Protein AF-A0A358QQD9-F1 (afdb_monomer)

Mean predicted aligned error: 16.87 Å

Structure (mmCIF, N/CA/C/O backbone):
data_AF-A0A358QQD9-F1
#
_entry.id   AF-A0A358QQD9-F1
#
loop_
_atom_site.group_PDB
_atom_site.id
_atom_site.type_symbol
_atom_site.label_atom_id
_atom_site.label_alt_id
_atom_site.label_comp_id
_atom_site.label_asym_id
_atom_site.label_entity_id
_atom_site.label_seq_id
_atom_site.pdbx_PDB_ins_code
_atom_site.Cartn_x
_atom_site.Cartn_y
_atom_site.Cartn_z
_atom_site.occupancy
_atom_site.B_iso_or_equiv
_atom_site.auth_seq_id
_atom_site.auth_comp_id
_atom_site.auth_asym_id
_atom_site.auth_atom_id
_atom_site.pdbx_PDB_model_num
ATOM 1 N N . MET A 1 1 ? 84.629 20.999 -41.771 1.00 50.03 1 MET A N 1
ATOM 2 C CA . MET A 1 1 ? 83.896 20.168 -42.756 1.00 50.03 1 MET A CA 1
ATOM 3 C C . MET A 1 1 ? 82.503 20.759 -42.948 1.00 50.03 1 MET A C 1
ATOM 5 O O . MET A 1 1 ? 81.767 20.840 -41.975 1.00 50.03 1 MET A O 1
ATOM 9 N N . PHE A 1 2 ? 82.161 21.223 -44.154 1.00 61.84 2 PHE A N 1
ATOM 10 C CA . PHE A 1 2 ? 80.842 21.794 -44.467 1.00 61.84 2 PHE A CA 1
ATOM 11 C C . PHE A 1 2 ? 79.818 20.681 -44.743 1.00 61.84 2 PHE A C 1
ATOM 13 O O . PHE A 1 2 ? 80.076 19.796 -45.556 1.00 61.84 2 PHE A O 1
ATOM 20 N N . ARG A 1 3 ? 78.652 20.728 -44.084 1.00 60.66 3 ARG A N 1
ATOM 21 C CA . ARG A 1 3 ? 77.545 19.771 -44.262 1.00 60.66 3 ARG A CA 1
ATOM 22 C C . ARG A 1 3 ? 76.475 20.402 -45.157 1.00 60.66 3 ARG A C 1
ATOM 24 O O . ARG A 1 3 ? 75.947 21.457 -44.823 1.00 60.66 3 ARG A O 1
ATOM 31 N N . ARG A 1 4 ? 76.169 19.776 -46.300 1.00 65.50 4 ARG A N 1
ATOM 32 C CA . ARG A 1 4 ? 75.107 20.234 -47.215 1.00 65.50 4 ARG A CA 1
ATOM 33 C C . ARG A 1 4 ? 73.718 19.933 -46.625 1.00 65.50 4 ARG A C 1
ATOM 35 O O . ARG A 1 4 ? 73.521 18.811 -46.154 1.00 65.50 4 ARG A O 1
ATOM 42 N N . PRO A 1 5 ? 72.747 20.864 -46.683 1.00 68.50 5 PRO A N 1
ATOM 43 C CA . PRO A 1 5 ? 71.358 20.566 -46.354 1.00 68.50 5 PRO A CA 1
ATOM 44 C C . PRO A 1 5 ? 70.765 19.674 -47.451 1.00 68.50 5 PRO A C 1
ATOM 46 O O . PRO A 1 5 ? 70.753 20.046 -48.623 1.00 68.50 5 PRO A O 1
ATOM 49 N N . THR A 1 6 ? 70.287 18.483 -47.096 1.00 67.44 6 THR A N 1
ATOM 50 C CA . THR A 1 6 ? 69.499 17.645 -48.007 1.00 67.44 6 THR A CA 1
ATOM 51 C C . THR A 1 6 ? 68.086 18.209 -48.095 1.00 67.44 6 THR A C 1
ATOM 53 O O . THR A 1 6 ? 67.337 18.144 -47.120 1.00 67.44 6 THR A O 1
ATOM 56 N N . VAL A 1 7 ? 67.715 18.745 -49.257 1.00 66.94 7 VAL A N 1
ATOM 57 C CA . VAL A 1 7 ? 66.337 19.153 -49.554 1.00 66.94 7 VAL A CA 1
ATOM 58 C C . VAL A 1 7 ? 65.514 17.882 -49.770 1.00 66.94 7 VAL A C 1
ATOM 60 O O . VAL A 1 7 ? 65.473 17.330 -50.866 1.00 66.94 7 VAL A O 1
ATOM 63 N N . ARG A 1 8 ? 64.899 17.356 -48.706 1.00 65.25 8 ARG A N 1
ATOM 64 C CA . ARG A 1 8 ? 63.812 16.384 -48.852 1.00 65.25 8 ARG A CA 1
ATOM 65 C C . ARG A 1 8 ? 62.561 17.169 -49.228 1.00 65.25 8 ARG A C 1
ATOM 67 O O . ARG A 1 8 ? 61.966 17.815 -48.371 1.00 65.25 8 ARG A O 1
ATOM 74 N N . TYR A 1 9 ? 62.170 17.110 -50.496 1.00 68.50 9 TYR A N 1
ATOM 75 C CA . TYR A 1 9 ? 60.787 17.398 -50.859 1.00 68.50 9 TYR A CA 1
ATOM 76 C C . TYR A 1 9 ? 59.917 16.377 -50.111 1.00 68.50 9 TYR A C 1
ATOM 78 O O . TYR A 1 9 ? 60.253 15.190 -50.084 1.00 68.50 9 TYR A O 1
ATOM 86 N N . GLY A 1 10 ? 58.894 16.847 -49.391 1.00 73.62 10 GLY A N 1
ATOM 87 C CA . GLY A 1 10 ? 58.000 15.981 -48.619 1.00 73.62 10 GLY A CA 1
ATOM 88 C C . GLY A 1 10 ? 57.427 14.857 -49.486 1.00 73.62 10 GLY A C 1
ATOM 89 O O . GLY A 1 10 ? 57.401 14.974 -50.712 1.00 73.62 10 GLY A O 1
ATOM 90 N N . ALA A 1 11 ? 56.991 13.765 -48.851 1.00 71.50 11 ALA A N 1
ATOM 91 C CA . ALA A 1 11 ? 56.341 12.661 -49.551 1.00 71.50 11 ALA A CA 1
ATOM 92 C C . ALA A 1 11 ? 55.214 13.227 -50.424 1.00 71.50 11 ALA A C 1
ATOM 94 O O . ALA A 1 11 ? 54.248 13.793 -49.913 1.00 71.50 11 ALA A O 1
ATOM 95 N N . THR A 1 12 ? 55.398 13.160 -51.742 1.00 70.62 12 THR A N 1
ATOM 96 C CA . THR A 1 12 ? 54.376 13.600 -52.685 1.00 70.62 12 THR A CA 1
ATOM 97 C C . THR A 1 12 ? 53.227 12.606 -52.553 1.00 70.62 12 THR A C 1
ATOM 99 O O . THR A 1 12 ? 53.499 11.406 -52.634 1.00 70.62 12 THR A O 1
ATOM 102 N N . PRO A 1 13 ? 51.989 13.055 -52.277 1.00 75.56 13 PRO A N 1
ATOM 103 C CA . PRO A 1 13 ? 50.847 12.155 -52.216 1.00 75.56 13 PRO A CA 1
ATOM 104 C C . PRO A 1 13 ? 50.750 11.362 -53.518 1.00 75.56 13 PRO A C 1
ATOM 106 O O . PRO A 1 13 ? 51.041 11.909 -54.587 1.00 75.56 13 PRO A O 1
ATOM 109 N N . ASP A 1 14 ? 50.352 10.094 -53.430 1.00 77.38 14 ASP A N 1
ATOM 110 C CA . ASP A 1 14 ? 50.110 9.284 -54.621 1.00 77.38 14 ASP A CA 1
ATOM 111 C C . ASP A 1 14 ? 49.145 10.020 -55.558 1.00 77.38 14 ASP A C 1
ATOM 113 O O . ASP A 1 14 ? 48.162 10.627 -55.125 1.00 77.38 14 ASP A O 1
ATOM 117 N N . SER A 1 15 ? 49.450 10.010 -56.855 1.00 74.31 15 SER A N 1
ATOM 118 C CA . SER A 1 15 ? 48.652 10.725 -57.846 1.00 74.31 15 SER A CA 1
ATOM 119 C C . SER A 1 15 ? 47.235 10.156 -57.890 1.00 74.31 15 SER A C 1
ATOM 121 O O . SER A 1 15 ? 47.054 8.995 -58.264 1.00 74.31 15 SER A O 1
ATOM 123 N N . GLU A 1 16 ? 46.234 10.977 -57.564 1.00 78.69 16 GLU A N 1
ATOM 124 C CA . GLU A 1 16 ? 44.831 10.593 -57.712 1.00 78.69 16 GLU A CA 1
ATOM 125 C C . GLU A 1 16 ? 44.509 10.340 -59.183 1.00 78.69 16 GLU A C 1
ATOM 127 O O . GLU A 1 16 ? 44.479 11.252 -60.017 1.00 78.69 16 GLU A O 1
ATOM 132 N N . THR A 1 17 ? 44.244 9.081 -59.508 1.00 87.62 17 THR A N 1
ATOM 133 C CA . THR A 1 17 ? 43.810 8.722 -60.855 1.00 87.62 17 THR A CA 1
ATOM 134 C C . THR A 1 17 ? 42.335 9.098 -61.045 1.00 87.62 17 THR A C 1
ATOM 136 O O . THR A 1 17 ? 41.539 8.999 -60.106 1.00 87.62 17 THR A O 1
ATOM 139 N N . PRO A 1 18 ? 41.904 9.466 -62.266 1.00 85.31 18 PRO A N 1
ATOM 140 C CA . PRO A 1 18 ? 40.488 9.709 -62.559 1.00 85.31 18 PRO A CA 1
ATOM 141 C C . PRO A 1 18 ? 39.573 8.538 -62.163 1.00 85.31 18 PRO A C 1
ATOM 143 O O . PRO A 1 18 ? 38.423 8.746 -61.783 1.00 85.31 18 PRO A O 1
ATOM 146 N N . TYR A 1 19 ? 40.104 7.312 -62.196 1.00 84.25 19 TYR A N 1
ATOM 147 C CA . TYR A 1 19 ? 39.410 6.105 -61.759 1.00 84.25 19 TYR A CA 1
ATOM 148 C C . TYR A 1 19 ? 39.162 6.077 -60.240 1.00 84.25 19 TYR A C 1
ATOM 150 O O . TYR A 1 19 ? 38.055 5.766 -59.806 1.00 84.25 19 TYR A O 1
ATOM 158 N N . GLN A 1 20 ? 40.150 6.468 -59.426 1.00 84.25 20 GLN A N 1
ATOM 159 C CA . GLN A 1 20 ? 39.988 6.576 -57.969 1.00 84.25 20 GLN A CA 1
ATOM 160 C C . GLN A 1 20 ? 38.939 7.628 -57.593 1.00 84.25 20 GLN A C 1
ATOM 162 O O . GLN A 1 20 ? 38.087 7.370 -56.742 1.00 84.25 20 GLN A O 1
ATOM 167 N N . ARG A 1 21 ? 38.938 8.778 -58.279 1.00 85.06 21 ARG A N 1
ATOM 168 C CA . ARG A 1 21 ? 37.947 9.839 -58.045 1.00 85.06 21 ARG A CA 1
ATOM 169 C C . ARG A 1 21 ? 36.522 9.380 -58.384 1.00 85.06 21 ARG A C 1
ATOM 171 O O . ARG A 1 21 ? 35.580 9.724 -57.678 1.00 85.06 21 ARG A O 1
ATOM 178 N N . ALA A 1 22 ? 36.352 8.567 -59.429 1.00 84.94 22 ALA A N 1
ATOM 179 C CA . ALA A 1 22 ? 35.051 7.993 -59.780 1.00 84.94 22 ALA A CA 1
ATOM 180 C C . ALA A 1 22 ? 34.527 7.012 -58.712 1.00 84.94 22 ALA A C 1
ATOM 182 O O . ALA A 1 22 ? 33.333 7.027 -58.410 1.00 84.94 22 ALA A O 1
ATOM 183 N N . GLY A 1 23 ? 35.411 6.208 -58.108 1.00 85.38 23 GLY A N 1
ATOM 184 C CA . GLY A 1 23 ? 35.069 5.341 -56.974 1.00 85.38 23 GLY A CA 1
ATOM 185 C C . GLY A 1 23 ? 34.611 6.132 -55.744 1.00 85.38 23 GLY A C 1
ATOM 186 O O . GLY A 1 23 ? 33.554 5.842 -55.191 1.00 85.38 23 GLY A O 1
ATOM 187 N N . GLN A 1 24 ? 35.333 7.199 -55.388 1.00 84.19 24 GLN A N 1
ATOM 188 C CA . GLN A 1 24 ? 34.959 8.083 -54.275 1.00 84.19 24 GLN A CA 1
ATOM 189 C C . GLN A 1 24 ? 33.584 8.734 -54.476 1.00 84.19 24 GLN A C 1
ATOM 191 O O . GLN A 1 24 ? 32.770 8.728 -53.563 1.00 84.19 24 GLN A O 1
ATOM 196 N N . VAL A 1 25 ? 33.265 9.222 -55.682 1.00 86.19 25 VAL A N 1
ATOM 197 C CA . VAL A 1 25 ? 31.946 9.827 -55.969 1.00 86.19 25 VAL A CA 1
ATOM 198 C C . VAL A 1 25 ? 30.798 8.827 -55.775 1.00 86.19 25 VAL A C 1
ATOM 200 O O . VAL A 1 25 ? 29.695 9.206 -55.367 1.00 86.19 25 VAL A O 1
ATOM 203 N N . TRP A 1 26 ? 31.030 7.547 -56.070 1.00 84.88 26 TRP A N 1
ATOM 204 C CA . TRP A 1 26 ? 30.057 6.487 -55.817 1.00 84.88 26 TRP A CA 1
ATOM 205 C C . TRP A 1 26 ? 29.895 6.203 -54.318 1.00 84.88 26 TRP A C 1
ATOM 207 O O . TRP A 1 26 ? 28.763 6.136 -53.826 1.00 84.88 26 TRP A O 1
ATOM 217 N N . ASP A 1 27 ? 31.006 6.097 -53.589 1.00 85.19 27 ASP A N 1
ATOM 218 C CA . ASP A 1 27 ? 31.010 5.900 -52.137 1.00 85.19 27 ASP A CA 1
ATOM 219 C C . ASP A 1 27 ? 30.365 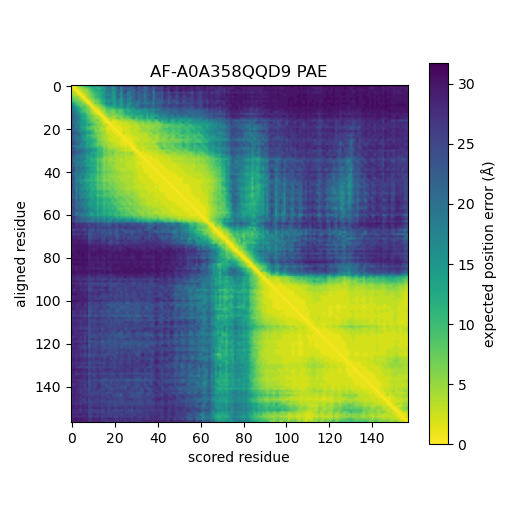7.083 -51.402 1.00 85.19 27 ASP A C 1
ATOM 221 O O . ASP A 1 27 ? 29.577 6.886 -50.477 1.00 85.19 27 ASP A O 1
ATOM 225 N N . ASP A 1 28 ? 30.577 8.308 -51.872 1.00 85.50 28 ASP A N 1
ATOM 226 C CA . ASP A 1 28 ? 29.936 9.501 -51.327 1.00 85.50 28 ASP A CA 1
ATOM 227 C C . ASP A 1 28 ? 28.428 9.514 -51.598 1.00 85.50 28 ASP A C 1
ATOM 229 O O . ASP A 1 28 ? 27.648 9.914 -50.733 1.00 85.50 28 ASP A O 1
ATOM 233 N N . ARG A 1 29 ? 27.971 9.033 -52.763 1.00 82.62 29 ARG A N 1
ATOM 234 C CA . ARG A 1 29 ? 26.534 8.966 -53.091 1.00 82.62 29 ARG A CA 1
ATOM 235 C C . ARG A 1 29 ? 25.794 7.857 -52.348 1.00 82.62 29 ARG A C 1
ATOM 237 O O . ARG A 1 29 ? 24.668 8.072 -51.908 1.00 82.62 29 ARG A O 1
ATOM 244 N N . ILE A 1 30 ? 26.385 6.668 -52.234 1.00 84.31 30 ILE A N 1
ATOM 245 C CA . ILE A 1 30 ? 25.707 5.473 -51.700 1.00 84.31 30 ILE A CA 1
ATOM 246 C C . ILE A 1 30 ? 26.134 5.161 -50.263 1.00 84.31 30 ILE A C 1
ATOM 248 O O . ILE A 1 30 ? 25.310 4.767 -49.432 1.00 84.31 30 ILE A O 1
ATOM 252 N N . GLY A 1 31 ? 27.417 5.326 -49.954 1.00 85.81 31 GLY A N 1
ATOM 253 C CA . GLY A 1 31 ? 27.992 5.058 -48.640 1.00 85.81 31 GLY A CA 1
ATOM 254 C C . GLY A 1 31 ? 27.516 6.047 -47.581 1.00 85.81 31 GLY A C 1
ATOM 255 O O . GLY A 1 31 ? 27.130 5.617 -46.492 1.00 85.81 31 GLY A O 1
ATOM 256 N N . SER A 1 32 ? 27.434 7.342 -47.906 1.00 84.06 32 SER A N 1
ATOM 257 C CA . SER A 1 32 ? 26.981 8.372 -46.956 1.00 84.06 32 SER A CA 1
ATOM 258 C C . SER A 1 32 ? 25.565 8.102 -46.429 1.00 84.06 32 SER A C 1
ATOM 260 O O . SER A 1 32 ? 25.343 8.102 -45.216 1.00 84.06 32 SER A O 1
ATOM 262 N N . ALA A 1 33 ? 24.626 7.758 -47.316 1.00 86.44 33 ALA A N 1
ATOM 263 C CA . ALA A 1 33 ? 23.247 7.437 -46.957 1.00 86.44 33 ALA A CA 1
ATOM 264 C C . ALA A 1 33 ? 23.156 6.191 -46.056 1.00 86.44 33 ALA A C 1
ATOM 266 O O . ALA A 1 33 ? 22.392 6.167 -45.089 1.00 86.44 33 ALA A O 1
ATOM 267 N N . ARG A 1 34 ? 23.971 5.160 -46.320 1.00 88.88 34 ARG A N 1
ATOM 268 C CA . ARG A 1 34 ? 24.013 3.935 -45.500 1.00 88.88 34 ARG A CA 1
ATOM 269 C C . ARG A 1 34 ? 24.588 4.192 -44.109 1.00 88.88 34 ARG A C 1
ATOM 271 O O . ARG A 1 34 ? 24.049 3.681 -43.125 1.00 88.88 34 ARG A O 1
ATOM 278 N N . VAL A 1 35 ? 25.652 4.990 -44.016 1.00 88.75 35 VAL A N 1
ATOM 279 C CA . VAL A 1 35 ? 26.268 5.368 -42.735 1.00 88.75 35 VAL A CA 1
ATOM 280 C C . VAL A 1 35 ? 25.312 6.232 -41.916 1.00 88.75 35 VAL A C 1
ATOM 282 O O . VAL A 1 35 ? 25.107 5.951 -40.736 1.00 88.75 35 VAL A O 1
ATOM 285 N N . GLN A 1 36 ? 24.652 7.215 -42.535 1.00 91.00 36 GLN A N 1
ATOM 286 C CA . GLN A 1 36 ? 23.632 8.022 -41.864 1.00 91.00 36 GLN A CA 1
ATOM 287 C C . GLN A 1 36 ? 22.474 7.161 -41.358 1.00 91.00 36 GLN A C 1
ATOM 289 O O . GLN A 1 36 ? 22.095 7.288 -40.197 1.00 91.00 36 GLN A O 1
ATOM 294 N N . ALA A 1 37 ? 21.957 6.236 -42.172 1.00 93.56 37 ALA A N 1
ATOM 295 C CA . ALA A 1 37 ? 20.887 5.335 -41.750 1.00 93.56 37 ALA A CA 1
ATOM 296 C C . ALA A 1 37 ? 21.302 4.455 -40.556 1.00 93.56 37 ALA A C 1
ATOM 298 O O . ALA A 1 37 ? 20.521 4.270 -39.622 1.00 93.56 37 ALA A O 1
ATOM 299 N N . LYS A 1 38 ? 22.538 3.934 -40.548 1.00 93.75 38 LYS A N 1
ATOM 300 C CA . LYS A 1 38 ? 23.079 3.178 -39.408 1.00 93.75 38 LYS A CA 1
ATOM 301 C C . LYS A 1 38 ? 23.185 4.051 -38.155 1.00 93.75 38 LYS A C 1
ATOM 303 O O . LYS A 1 38 ? 22.747 3.623 -37.089 1.00 93.75 38 LYS A O 1
ATOM 308 N N . ASN A 1 39 ? 23.728 5.260 -38.282 1.00 95.81 39 ASN A N 1
ATOM 309 C CA . ASN A 1 39 ? 23.895 6.184 -37.160 1.00 95.81 39 ASN A CA 1
ATOM 310 C C . ASN A 1 39 ? 22.543 6.620 -36.585 1.00 95.81 39 ASN A C 1
ATOM 312 O O . ASN A 1 39 ? 22.385 6.653 -35.369 1.00 95.81 39 ASN A O 1
ATOM 316 N N . TRP A 1 40 ? 21.542 6.852 -37.437 1.00 97.12 40 TRP A N 1
ATOM 317 C CA . TRP A 1 40 ? 20.178 7.163 -37.011 1.00 97.12 40 TRP A CA 1
ATOM 318 C C . TRP A 1 40 ? 19.505 6.008 -36.277 1.00 97.12 40 TRP A C 1
ATOM 320 O O . TRP A 1 40 ? 18.847 6.234 -35.265 1.00 97.12 40 TRP A O 1
ATOM 330 N N . ARG A 1 41 ? 19.705 4.763 -36.725 1.00 97.44 41 ARG A N 1
ATOM 331 C CA . ARG A 1 41 ? 19.223 3.586 -35.982 1.00 97.44 41 ARG A CA 1
ATOM 332 C C . ARG A 1 41 ? 19.864 3.510 -34.598 1.00 97.44 41 ARG A C 1
ATOM 334 O O . ARG A 1 41 ? 19.169 3.270 -33.618 1.00 97.44 41 ARG A O 1
ATOM 341 N N . LEU A 1 42 ? 21.170 3.756 -34.510 1.00 97.19 42 LEU A N 1
ATOM 342 C CA . LEU A 1 42 ? 21.904 3.789 -33.243 1.00 97.19 42 LEU A CA 1
ATOM 343 C C . LEU A 1 42 ? 21.400 4.901 -32.314 1.00 97.19 42 LEU A C 1
ATOM 345 O O . LEU A 1 42 ? 21.155 4.639 -31.140 1.00 97.19 42 LEU A O 1
ATOM 349 N N . ALA A 1 43 ? 21.181 6.107 -32.843 1.00 97.62 43 ALA A N 1
ATOM 350 C CA . ALA A 1 43 ? 20.615 7.224 -32.093 1.00 97.62 43 ALA A CA 1
ATOM 351 C C . ALA A 1 43 ? 19.206 6.902 -31.572 1.00 97.62 43 ALA A C 1
ATOM 353 O O . ALA A 1 43 ? 18.929 7.126 -30.396 1.00 97.62 43 ALA A O 1
ATOM 354 N N . PHE A 1 44 ? 18.350 6.305 -32.410 1.00 97.69 44 PHE A N 1
ATOM 355 C CA . PHE A 1 44 ? 17.009 5.868 -32.019 1.00 97.69 44 PHE A CA 1
ATOM 356 C C . PHE A 1 44 ? 17.055 4.874 -30.854 1.00 97.69 44 PHE A C 1
ATOM 358 O O . PHE A 1 44 ? 16.403 5.093 -29.837 1.00 97.69 44 PHE A O 1
ATOM 365 N N . PHE A 1 45 ? 17.860 3.812 -30.960 1.00 98.06 45 PHE A N 1
ATOM 366 C CA . PHE A 1 45 ? 17.974 2.828 -29.881 1.00 98.06 45 PHE A CA 1
ATOM 367 C C . PHE A 1 45 ? 18.606 3.414 -28.614 1.00 98.06 45 PHE A C 1
ATOM 369 O O . PHE A 1 45 ? 18.177 3.072 -27.515 1.00 98.06 45 PHE A O 1
ATOM 376 N N . GLY A 1 46 ? 19.574 4.325 -28.749 1.00 98.25 46 GLY A N 1
ATOM 377 C CA . GLY A 1 46 ? 20.156 5.042 -27.615 1.00 98.25 46 GLY A CA 1
ATOM 378 C C . GLY A 1 46 ? 19.125 5.897 -26.875 1.00 98.25 46 GLY A C 1
ATOM 379 O O . GLY A 1 46 ? 19.016 5.812 -25.654 1.00 98.25 46 GLY A O 1
ATOM 380 N N . MET A 1 47 ? 18.317 6.667 -27.610 1.00 97.69 47 MET A N 1
ATOM 381 C CA . MET A 1 47 ? 17.233 7.473 -27.039 1.00 97.69 47 MET A CA 1
ATOM 382 C C . MET A 1 47 ? 16.142 6.602 -26.408 1.00 97.69 47 MET A C 1
ATOM 384 O O . MET A 1 47 ? 15.673 6.912 -25.314 1.00 97.69 47 MET A O 1
ATOM 388 N N . LEU A 1 48 ? 15.777 5.490 -27.053 1.00 98.12 48 LEU A N 1
ATOM 389 C CA . LEU A 1 48 ? 14.797 4.539 -26.531 1.00 98.12 48 LEU A CA 1
ATOM 390 C C . LEU A 1 48 ? 15.271 3.920 -25.209 1.00 98.12 48 LEU A C 1
ATOM 392 O O . LEU A 1 48 ? 14.511 3.879 -24.24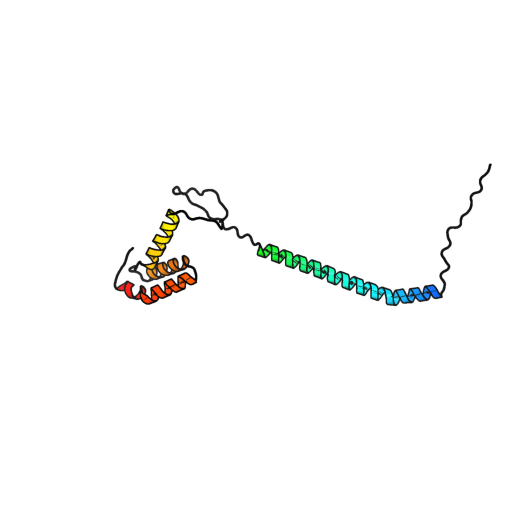5 1.00 98.12 48 LEU A O 1
ATOM 396 N N . ALA A 1 49 ? 16.528 3.475 -25.144 1.00 98.06 49 ALA A N 1
ATOM 397 C CA . ALA A 1 49 ? 17.108 2.901 -23.935 1.00 98.06 49 ALA A CA 1
ATOM 398 C C . ALA A 1 49 ? 17.182 3.928 -22.797 1.00 98.06 49 ALA A C 1
ATOM 400 O O . ALA A 1 49 ? 16.848 3.610 -21.658 1.00 98.06 49 ALA A O 1
ATOM 401 N N . LEU A 1 50 ? 17.569 5.169 -23.107 1.00 98.19 50 LEU A N 1
ATOM 402 C CA . LEU A 1 50 ? 17.655 6.248 -22.126 1.00 98.19 50 LEU A CA 1
ATOM 403 C C . LEU A 1 50 ? 16.272 6.622 -21.575 1.00 98.19 50 LEU A C 1
ATOM 405 O O . LEU A 1 50 ? 16.100 6.710 -20.360 1.00 98.19 50 LEU A O 1
ATOM 409 N N . SER A 1 51 ? 15.274 6.775 -22.450 1.00 98.06 51 SER A N 1
ATOM 410 C CA . SER A 1 51 ? 13.890 7.041 -22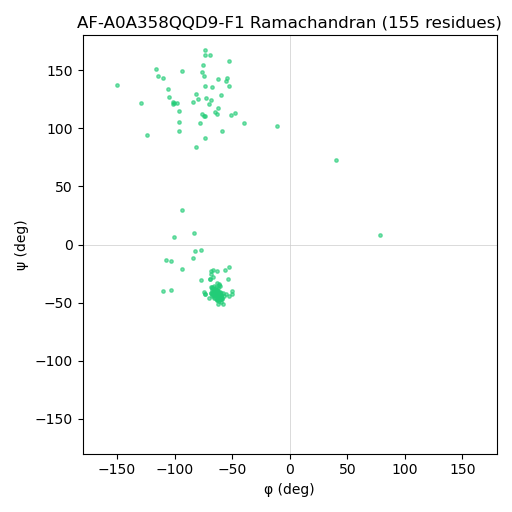.047 1.00 98.06 51 SER A CA 1
ATOM 411 C C . SER A 1 51 ? 13.303 5.880 -21.241 1.00 98.06 51 SER A C 1
ATOM 413 O O . SER A 1 51 ? 12.760 6.112 -20.165 1.00 98.06 51 SER A O 1
ATOM 415 N N . GLY A 1 52 ? 13.464 4.638 -21.708 1.00 98.12 52 GLY A N 1
ATOM 416 C CA . GLY A 1 52 ? 12.982 3.449 -21.006 1.00 98.12 52 GLY A CA 1
ATOM 417 C C . GLY A 1 52 ? 13.638 3.267 -19.637 1.00 98.12 52 GLY A C 1
ATOM 418 O O . GLY A 1 52 ? 12.950 2.975 -18.663 1.00 98.12 52 GLY A O 1
ATOM 419 N N . GLY A 1 53 ? 14.948 3.511 -19.536 1.00 97.88 53 GLY A N 1
ATOM 420 C CA . GLY A 1 53 ? 15.684 3.473 -18.273 1.00 97.88 53 GLY A CA 1
ATOM 421 C C . GLY A 1 53 ? 15.202 4.527 -17.276 1.00 97.88 53 GLY A C 1
ATOM 422 O O . GLY A 1 53 ? 14.978 4.204 -16.111 1.00 97.88 53 GLY A O 1
ATOM 423 N N . LEU A 1 54 ? 14.973 5.764 -17.731 1.00 97.38 54 LEU A N 1
ATOM 424 C CA . LEU A 1 54 ? 14.398 6.831 -16.905 1.00 97.38 54 LEU A CA 1
ATOM 425 C C . LEU A 1 54 ? 12.989 6.483 -16.420 1.00 97.38 54 LEU A C 1
ATOM 427 O O . LEU A 1 54 ? 12.716 6.587 -15.226 1.00 97.38 54 LEU A O 1
ATOM 431 N N . SER A 1 55 ? 12.108 6.032 -17.316 1.00 96.75 55 SER A N 1
ATOM 432 C CA . SER A 1 55 ? 10.749 5.624 -16.952 1.00 96.75 55 SER A CA 1
ATOM 433 C C . SER A 1 55 ? 10.754 4.467 -15.953 1.00 96.75 55 SER A C 1
ATOM 435 O O . SER A 1 55 ? 10.053 4.532 -14.947 1.00 96.75 55 SER A O 1
ATOM 437 N N . ALA A 1 56 ? 11.579 3.440 -16.175 1.00 95.94 56 ALA A N 1
ATOM 438 C CA . ALA A 1 56 ? 11.716 2.316 -15.252 1.00 95.94 56 ALA A CA 1
ATOM 439 C C . ALA A 1 56 ? 12.262 2.755 -13.884 1.00 95.94 56 ALA A C 1
ATOM 441 O O . ALA A 1 56 ? 11.739 2.339 -12.851 1.00 95.94 56 ALA A O 1
ATOM 442 N N . GLY A 1 57 ? 13.271 3.632 -13.864 1.00 94.31 57 GLY A N 1
ATOM 443 C CA . GLY A 1 57 ? 13.815 4.207 -12.634 1.00 94.31 57 GLY A CA 1
ATOM 444 C C . GLY A 1 57 ? 12.776 5.014 -11.855 1.00 94.31 57 GLY A C 1
ATOM 445 O O . GLY A 1 57 ? 12.677 4.874 -10.637 1.00 94.31 57 GLY A O 1
ATOM 446 N N . LEU A 1 58 ? 11.952 5.798 -12.555 1.00 92.56 58 LEU A N 1
ATOM 447 C CA . LEU A 1 58 ? 10.880 6.579 -11.943 1.00 92.56 58 LEU A CA 1
ATOM 448 C C . LEU A 1 58 ? 9.785 5.678 -11.357 1.00 92.56 58 LEU A C 1
ATOM 450 O O . LEU A 1 58 ? 9.351 5.898 -10.229 1.00 92.56 58 LEU A O 1
ATOM 454 N N . VAL A 1 59 ? 9.380 4.629 -12.082 1.00 91.81 59 VAL A N 1
ATOM 455 C CA . VAL A 1 59 ? 8.428 3.622 -11.584 1.00 91.81 59 VAL A CA 1
ATOM 456 C C . VAL A 1 59 ? 8.981 2.935 -10.339 1.00 91.81 59 VAL A C 1
ATOM 458 O O . VAL A 1 59 ? 8.280 2.815 -9.339 1.00 91.81 59 VAL A O 1
ATOM 461 N N . TRP A 1 60 ? 10.251 2.536 -10.361 1.00 90.25 60 TRP A N 1
ATOM 462 C CA . TRP A 1 60 ? 10.914 1.910 -9.220 1.00 90.25 60 TRP A CA 1
ATOM 463 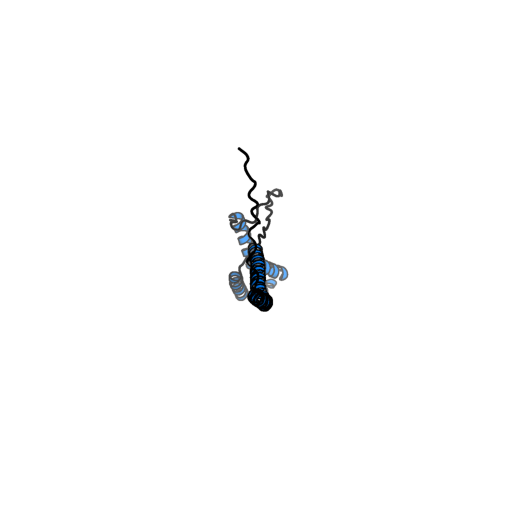C C . TRP A 1 60 ? 10.985 2.842 -8.004 1.00 90.25 60 TRP A C 1
ATOM 465 O O . TRP A 1 60 ? 10.736 2.417 -6.876 1.00 90.25 60 TRP A O 1
ATOM 475 N N . GLN A 1 61 ? 11.306 4.121 -8.214 1.00 87.06 61 GLN A N 1
ATOM 476 C CA . GLN A 1 61 ? 11.322 5.124 -7.151 1.00 87.06 61 GLN A CA 1
ATOM 477 C C . GLN A 1 61 ? 9.919 5.367 -6.584 1.00 87.06 61 GLN A C 1
ATOM 479 O O . GLN A 1 61 ? 9.755 5.419 -5.368 1.00 87.06 61 GLN A O 1
ATOM 484 N N . SER A 1 62 ? 8.908 5.468 -7.447 1.00 82.00 62 SER A N 1
ATOM 485 C CA . SER A 1 62 ? 7.514 5.666 -7.047 1.00 82.00 62 SER A CA 1
ATOM 486 C C . SER A 1 62 ? 6.947 4.458 -6.296 1.00 82.00 62 SER A C 1
ATOM 488 O O . SER A 1 62 ? 6.244 4.637 -5.305 1.00 82.00 62 SER A O 1
ATOM 490 N N . ALA A 1 63 ? 7.306 3.237 -6.700 1.00 79.75 63 ALA A N 1
ATOM 491 C CA . ALA A 1 63 ? 6.905 2.007 -6.019 1.00 79.75 63 ALA A CA 1
ATOM 492 C C . ALA A 1 63 ? 7.519 1.870 -4.614 1.00 79.75 63 ALA A C 1
ATOM 494 O O . ALA A 1 63 ? 6.976 1.165 -3.770 1.00 79.75 63 ALA A O 1
ATOM 495 N N . ARG A 1 64 ? 8.632 2.562 -4.337 1.00 74.62 64 ARG A N 1
ATOM 496 C CA . ARG A 1 64 ? 9.247 2.643 -3.003 1.00 74.62 64 ARG A CA 1
ATOM 497 C C . ARG A 1 64 ? 8.618 3.710 -2.103 1.00 74.62 64 ARG A C 1
ATOM 499 O O . ARG A 1 64 ? 9.203 4.001 -1.067 1.00 74.62 64 ARG A O 1
ATOM 506 N N . GLY A 1 65 ? 7.486 4.304 -2.499 1.00 58.00 65 GLY A N 1
ATOM 507 C CA . GLY A 1 65 ? 6.825 5.412 -1.809 1.00 58.00 65 GLY A CA 1
ATOM 508 C C . GLY A 1 65 ? 6.853 5.289 -0.285 1.00 58.00 65 GLY A C 1
ATOM 509 O O . GLY A 1 65 ? 6.104 4.516 0.305 1.00 58.00 65 GLY A O 1
ATOM 510 N N . THR A 1 66 ? 7.714 6.081 0.352 1.00 59.97 66 THR A N 1
ATOM 511 C CA . THR A 1 66 ? 7.781 6.193 1.808 1.00 59.97 66 THR A CA 1
ATOM 512 C C . THR A 1 66 ? 6.693 7.160 2.253 1.00 59.97 66 THR A C 1
ATOM 514 O O . THR A 1 66 ? 6.932 8.353 2.419 1.00 59.97 66 THR A O 1
ATOM 517 N N . ILE A 1 67 ? 5.471 6.659 2.417 1.00 57.41 67 ILE A N 1
ATOM 518 C CA . ILE A 1 67 ? 4.507 7.324 3.292 1.00 57.41 67 ILE A CA 1
ATOM 519 C C . ILE A 1 67 ? 5.000 7.023 4.704 1.00 57.41 67 ILE A C 1
ATOM 521 O O . ILE A 1 67 ? 4.983 5.869 5.119 1.00 57.41 67 ILE A O 1
ATOM 525 N N . THR A 1 68 ? 5.498 8.029 5.419 1.00 58.19 68 THR A N 1
ATOM 526 C CA . THR A 1 68 ? 5.799 7.934 6.852 1.00 58.19 68 THR A CA 1
ATOM 527 C C . THR A 1 68 ? 4.611 8.502 7.627 1.00 58.19 68 THR A C 1
ATOM 529 O O . THR A 1 68 ? 4.507 9.724 7.756 1.00 58.19 68 THR A O 1
ATOM 532 N N . PRO A 1 69 ? 3.683 7.664 8.132 1.00 54.41 69 PRO A N 1
ATOM 533 C CA . PRO A 1 69 ? 2.668 8.142 9.053 1.00 54.41 69 PRO A CA 1
ATOM 534 C C . PRO A 1 69 ? 3.345 8.539 10.366 1.00 54.41 69 PRO A C 1
ATOM 536 O O . PRO A 1 69 ? 4.204 7.817 10.881 1.00 54.41 69 PRO A O 1
ATOM 539 N N . TRP A 1 70 ? 2.951 9.684 10.913 1.00 57.38 70 TRP A N 1
ATOM 540 C CA . TRP A 1 70 ? 3.390 10.143 12.226 1.00 57.38 70 TRP A CA 1
ATOM 541 C C . TRP A 1 70 ? 2.279 9.861 13.234 1.00 57.38 70 TRP A C 1
ATOM 543 O O . TRP A 1 70 ? 1.156 10.331 13.059 1.00 57.38 70 TRP A O 1
ATOM 553 N N . VAL A 1 71 ? 2.580 9.097 14.283 1.00 63.62 71 VAL A N 1
ATOM 554 C CA . VAL A 1 71 ? 1.661 8.868 15.406 1.00 63.62 71 VAL A CA 1
ATOM 555 C C . VAL A 1 71 ? 2.155 9.693 16.587 1.00 63.62 71 VAL A C 1
ATOM 557 O O . VAL A 1 71 ? 3.323 9.607 16.962 1.00 63.62 71 VAL A O 1
ATOM 560 N N . VAL A 1 72 ? 1.276 10.509 17.167 1.00 61.62 72 VAL A N 1
ATOM 561 C CA . VAL A 1 72 ? 1.583 11.296 18.367 1.00 61.62 72 VAL A CA 1
ATOM 562 C C . VAL A 1 72 ? 1.074 10.527 19.580 1.00 61.62 72 VAL A C 1
ATOM 564 O O . VAL A 1 72 ? -0.132 10.339 19.732 1.00 61.62 72 VAL A O 1
ATOM 567 N N . GLN A 1 73 ? 1.983 10.077 20.448 1.00 59.31 73 GLN A N 1
ATOM 568 C CA . GLN A 1 73 ? 1.608 9.530 21.749 1.00 59.31 73 GLN A CA 1
ATOM 569 C C . GLN A 1 73 ? 1.429 10.684 22.740 1.00 59.31 73 GLN A C 1
ATOM 571 O O . GLN A 1 73 ? 2.344 11.480 22.958 1.00 59.31 73 GLN A O 1
ATOM 576 N N . VAL A 1 74 ? 0.239 10.771 23.332 1.00 59.12 74 VAL A N 1
ATOM 577 C CA . VAL A 1 74 ? -0.067 11.721 24.404 1.00 59.12 74 VAL A CA 1
ATOM 578 C C . VAL A 1 74 ? 0.059 10.976 25.732 1.00 59.12 74 VAL A C 1
ATOM 580 O O . VAL A 1 74 ? -0.595 9.952 25.928 1.00 59.12 74 VAL A O 1
ATOM 583 N N . ASP A 1 75 ? 0.932 11.448 26.625 1.00 61.12 75 ASP A N 1
ATOM 584 C CA . ASP A 1 75 ? 1.050 10.900 27.983 1.00 61.12 75 ASP A CA 1
ATOM 585 C C . ASP A 1 75 ? -0.196 11.246 28.830 1.00 61.12 75 ASP A C 1
ATOM 587 O O . ASP A 1 75 ? -0.943 12.173 28.511 1.00 61.12 75 ASP A O 1
ATOM 591 N N . ARG A 1 76 ? -0.410 10.550 29.954 1.00 59.59 76 ARG A N 1
ATOM 592 C CA . ARG A 1 76 ? -1.482 10.805 30.939 1.00 59.59 76 ARG A CA 1
ATOM 593 C C . ARG A 1 76 ? -1.541 12.256 31.438 1.00 59.59 76 ARG A C 1
ATOM 595 O O . ARG A 1 76 ? -2.575 12.665 31.954 1.00 59.59 76 ARG A O 1
ATOM 602 N N . LEU A 1 77 ? -0.455 13.017 31.290 1.00 60.78 77 LEU A N 1
ATOM 603 C CA . LEU A 1 77 ? -0.335 14.432 31.657 1.00 60.78 77 LEU A CA 1
ATOM 604 C C . LEU A 1 77 ? -0.475 15.401 30.462 1.00 60.78 77 LEU A C 1
ATOM 606 O O . LEU A 1 77 ? -0.257 16.599 30.621 1.00 60.78 77 LEU A O 1
ATOM 610 N N . GLY A 1 78 ? -0.815 14.916 29.261 1.00 56.72 78 GLY A N 1
ATOM 611 C CA . GLY A 1 78 ? -1.035 15.754 28.074 1.00 56.72 78 GLY A CA 1
ATOM 612 C C . GLY A 1 78 ? 0.238 16.244 27.370 1.00 56.72 78 GLY A C 1
ATOM 613 O O . GLY A 1 78 ? 0.153 17.068 26.463 1.00 56.72 78 GLY A O 1
ATOM 614 N N . GLN A 1 79 ? 1.422 15.764 27.763 1.00 43.91 79 GLN A N 1
ATOM 615 C CA . GLN A 1 79 ? 2.682 16.097 27.092 1.00 43.91 79 GLN A CA 1
ATOM 616 C C . GLN A 1 79 ? 2.848 15.248 25.822 1.00 43.91 79 GLN A C 1
ATOM 618 O O . GLN A 1 79 ? 2.783 14.019 25.873 1.00 43.91 79 GLN A O 1
ATOM 623 N N . ALA A 1 80 ? 3.059 15.912 24.682 1.00 47.59 80 ALA A N 1
ATOM 624 C CA . ALA A 1 80 ? 3.382 15.265 23.414 1.00 47.59 80 ALA A CA 1
ATOM 625 C C . ALA A 1 80 ? 4.842 14.789 23.449 1.00 47.59 80 ALA A C 1
ATOM 627 O O . ALA A 1 80 ? 5.762 15.609 23.458 1.00 47.59 80 ALA A O 1
ATOM 628 N N . GLN A 1 81 ? 5.063 13.475 23.497 1.00 53.47 81 GLN A N 1
ATOM 629 C CA . GLN A 1 81 ? 6.410 12.903 23.532 1.00 53.47 81 GLN A CA 1
ATOM 630 C C . GLN A 1 81 ? 6.893 12.546 22.117 1.00 53.47 81 GLN A C 1
ATOM 632 O O . GLN A 1 81 ? 6.094 12.267 21.225 1.00 53.47 81 GLN A O 1
ATOM 637 N N . ALA A 1 82 ? 8.210 12.637 21.907 1.00 45.06 82 ALA A N 1
ATOM 638 C CA . ALA A 1 82 ? 8.866 12.714 20.604 1.00 45.06 82 ALA A CA 1
ATOM 639 C C . ALA A 1 82 ? 8.390 11.680 19.561 1.00 45.06 82 ALA A C 1
ATOM 641 O O . ALA A 1 82 ? 8.639 10.483 19.656 1.00 45.06 82 ALA A O 1
ATOM 642 N N . VAL A 1 83 ? 7.753 12.245 18.539 1.00 51.56 83 VAL A N 1
ATOM 643 C CA . VAL A 1 83 ? 7.611 11.851 17.138 1.00 51.56 83 VAL A CA 1
ATOM 644 C C . VAL A 1 83 ? 8.536 10.693 16.697 1.00 51.56 83 VAL A C 1
ATOM 646 O O . VAL A 1 83 ? 9.709 10.904 16.388 1.00 51.56 83 VAL A O 1
ATOM 649 N N . ALA A 1 84 ? 7.991 9.477 16.602 1.00 55.19 84 ALA A N 1
ATOM 650 C CA . ALA A 1 84 ? 8.641 8.334 15.955 1.00 55.19 84 ALA A CA 1
ATOM 651 C C . ALA A 1 84 ? 7.845 7.917 14.698 1.00 55.19 84 ALA A C 1
ATOM 653 O O . ALA A 1 84 ? 6.615 8.029 14.699 1.00 55.19 84 ALA A O 1
ATOM 654 N N . PRO A 1 85 ? 8.507 7.453 13.618 1.00 52.00 85 PRO A N 1
ATOM 655 C CA . PRO A 1 85 ? 7.820 6.889 12.455 1.00 52.00 85 PRO A CA 1
ATOM 656 C C . PRO A 1 85 ? 6.895 5.751 12.891 1.00 52.00 85 PRO A C 1
ATOM 658 O O . PRO A 1 85 ? 7.285 4.966 13.755 1.00 52.00 85 PRO A O 1
ATOM 661 N N . ALA A 1 86 ? 5.704 5.631 12.298 1.00 53.66 86 ALA A N 1
ATOM 662 C CA . ALA A 1 86 ? 4.837 4.475 12.511 1.00 53.66 86 ALA A CA 1
ATOM 663 C C . ALA A 1 86 ? 5.582 3.195 12.097 1.00 53.66 86 ALA A C 1
ATOM 665 O O . ALA A 1 86 ? 5.702 2.869 10.916 1.00 53.66 86 ALA A O 1
ATOM 666 N N . VAL A 1 87 ? 6.161 2.512 13.080 1.00 53.91 87 VAL A N 1
ATOM 667 C CA . VAL A 1 87 ? 6.920 1.285 12.868 1.00 53.91 87 VAL A CA 1
ATOM 668 C C . VAL A 1 87 ? 5.912 0.190 12.536 1.00 53.91 87 VAL A C 1
ATOM 670 O O . VAL A 1 87 ? 4.974 -0.032 13.301 1.00 53.91 87 VAL A O 1
ATOM 673 N N . ALA A 1 88 ? 6.107 -0.510 11.417 1.00 53.69 88 ALA A N 1
ATOM 674 C CA . ALA A 1 88 ? 5.309 -1.689 11.064 1.00 53.69 88 ALA A CA 1
ATOM 675 C C . ALA A 1 88 ? 5.341 -2.772 12.167 1.00 53.69 88 ALA A C 1
ATOM 677 O O . ALA A 1 88 ? 4.418 -3.569 12.282 1.00 53.69 88 ALA A O 1
ATOM 678 N N . ASP A 1 89 ? 6.365 -2.736 13.023 1.00 62.81 89 ASP A N 1
ATOM 679 C CA . ASP A 1 89 ? 6.568 -3.627 14.165 1.00 62.81 89 ASP A CA 1
ATOM 680 C C . ASP A 1 89 ? 6.002 -3.069 15.487 1.00 62.81 89 ASP A C 1
ATOM 682 O O . ASP A 1 89 ? 6.535 -3.342 16.568 1.00 62.81 89 ASP A O 1
ATOM 686 N N . TYR A 1 90 ? 4.937 -2.261 15.441 1.00 69.88 90 TYR A N 1
ATOM 687 C CA . TYR A 1 90 ? 4.272 -1.811 16.663 1.00 69.88 90 TYR A CA 1
ATOM 688 C C . TYR A 1 90 ? 3.651 -3.001 17.404 1.00 69.88 90 TYR A C 1
ATOM 690 O O . TYR A 1 90 ? 2.704 -3.631 16.932 1.00 69.88 90 TYR A O 1
ATOM 698 N N . ARG A 1 91 ? 4.176 -3.296 18.595 1.00 79.12 91 ARG A N 1
ATOM 699 C CA . ARG A 1 91 ? 3.578 -4.253 19.527 1.00 79.12 91 ARG A CA 1
ATOM 700 C C . ARG A 1 91 ? 2.737 -3.484 20.543 1.00 79.12 91 ARG A C 1
ATOM 702 O O . ARG A 1 91 ? 3.325 -2.843 21.417 1.00 79.12 91 ARG A O 1
ATOM 709 N N . PRO A 1 92 ? 1.397 -3.517 20.443 1.00 80.94 92 PRO A N 1
ATOM 710 C CA . PRO A 1 92 ? 0.553 -2.894 21.447 1.00 80.94 92 PRO A CA 1
ATOM 711 C C . PRO A 1 92 ? 0.780 -3.565 22.804 1.00 80.94 92 PRO A C 1
ATOM 713 O O . PRO A 1 92 ? 0.977 -4.775 22.898 1.00 80.94 92 PRO A O 1
ATOM 716 N N . SER A 1 93 ? 0.762 -2.755 23.855 1.00 87.44 93 SER A N 1
ATOM 717 C CA . SER A 1 93 ? 0.826 -3.219 25.243 1.00 87.44 93 SER A CA 1
ATOM 718 C C . SER A 1 93 ? -0.511 -3.814 25.695 1.00 87.44 93 SER A C 1
ATOM 720 O O . SER A 1 93 ? -1.569 -3.415 25.203 1.00 87.44 93 SER A O 1
ATOM 722 N N . ASP A 1 94 ? -0.485 -4.714 26.681 1.00 89.81 94 ASP A N 1
ATOM 723 C CA . ASP A 1 94 ? -1.692 -5.370 27.207 1.00 89.81 94 ASP A CA 1
ATOM 724 C C . ASP A 1 94 ? -2.833 -4.398 27.571 1.00 89.81 94 ASP A C 1
ATOM 726 O O . ASP A 1 94 ? -3.970 -4.671 27.187 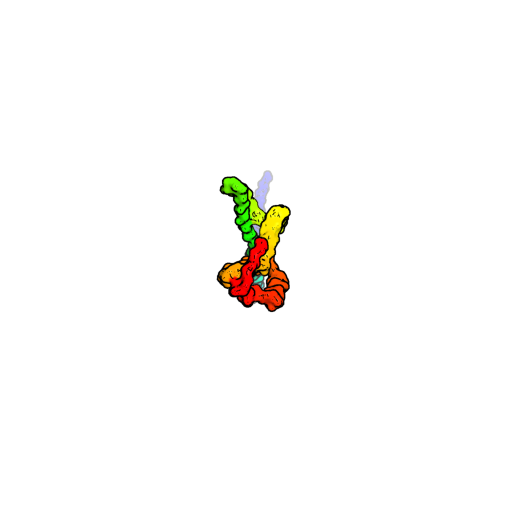1.00 89.81 94 ASP A O 1
ATOM 730 N N . PRO A 1 95 ? -2.598 -3.234 28.220 1.00 88.25 95 PRO A N 1
ATOM 731 C CA . PRO A 1 95 ? -3.671 -2.277 28.497 1.00 88.25 95 PRO A CA 1
ATOM 732 C C . PRO A 1 95 ? -4.318 -1.693 27.235 1.00 88.25 95 PRO A C 1
ATOM 734 O O . PRO A 1 95 ? -5.512 -1.404 27.232 1.00 88.25 95 PRO A O 1
ATOM 737 N N . GLN A 1 96 ? -3.552 -1.520 26.155 1.00 86.00 96 GLN A N 1
ATOM 738 C CA . GLN A 1 96 ? -4.071 -1.001 24.887 1.00 86.00 96 GLN A CA 1
ATOM 739 C C . GLN A 1 96 ? -4.920 -2.050 24.177 1.00 86.00 96 GLN A C 1
ATOM 741 O O . GLN A 1 96 ? -6.002 -1.723 23.689 1.00 86.00 96 GLN A O 1
ATOM 746 N N . ILE A 1 97 ? -4.456 -3.305 24.172 1.00 89.69 97 ILE A N 1
ATOM 747 C CA . ILE A 1 97 ? -5.218 -4.444 23.653 1.00 89.69 97 ILE A CA 1
ATOM 748 C C . ILE A 1 97 ? -6.523 -4.582 24.441 1.00 89.69 97 ILE A C 1
ATOM 750 O O . ILE A 1 97 ? -7.596 -4.640 23.846 1.00 89.69 97 ILE A O 1
ATOM 754 N N . ALA A 1 98 ? -6.446 -4.563 25.774 1.00 92.50 98 ALA A N 1
ATOM 755 C CA . ALA A 1 98 ? -7.609 -4.663 26.647 1.00 92.50 98 ALA A CA 1
ATOM 756 C C . ALA A 1 98 ? -8.625 -3.544 26.386 1.00 92.50 98 ALA A C 1
ATOM 758 O O . ALA A 1 98 ? -9.820 -3.816 26.320 1.00 92.50 98 ALA A O 1
ATOM 759 N N . TRP A 1 99 ? -8.164 -2.306 26.181 1.00 92.44 99 TRP A N 1
ATOM 760 C CA . TRP A 1 99 ? -9.046 -1.182 25.863 1.00 92.44 99 TRP A CA 1
ATOM 761 C C . TRP A 1 99 ? -9.775 -1.374 24.526 1.00 92.44 99 TRP A C 1
ATOM 763 O O . TRP A 1 99 ? -10.994 -1.220 24.475 1.00 92.44 99 TRP A O 1
ATOM 773 N N . HIS A 1 100 ? -9.057 -1.761 23.464 1.00 92.94 100 HIS A N 1
ATOM 774 C CA . HIS A 1 100 ? -9.656 -1.960 22.136 1.00 92.94 100 HIS A CA 1
ATOM 775 C C . HIS A 1 100 ? -10.634 -3.140 22.145 1.00 92.94 100 HIS A C 1
ATOM 777 O O . HIS A 1 100 ? -11.732 -3.040 21.605 1.00 92.94 100 HIS A O 1
ATOM 783 N N . LEU A 1 101 ? -10.275 -4.239 22.816 1.00 95.44 101 LEU A N 1
ATOM 784 C CA . LEU A 1 101 ? -11.155 -5.397 22.965 1.00 95.44 101 LEU A CA 1
ATOM 785 C C . LEU A 1 101 ? -12.412 -5.069 23.773 1.00 95.44 101 LEU A C 1
ATOM 787 O O . LEU A 1 101 ? -13.504 -5.471 23.380 1.00 95.44 101 LEU A O 1
ATOM 791 N N . ALA A 1 102 ? -12.282 -4.339 24.884 1.00 94.50 102 ALA A N 1
ATOM 792 C CA . ALA A 1 102 ? -13.428 -3.932 25.691 1.00 94.50 102 ALA A CA 1
ATOM 793 C C . ALA A 1 102 ? -14.395 -3.060 24.881 1.00 94.50 102 ALA A C 1
ATOM 795 O O . ALA A 1 102 ? -15.603 -3.291 24.913 1.00 94.50 102 ALA A O 1
ATOM 796 N N . ARG A 1 103 ? -13.856 -2.110 24.107 1.00 95.00 103 ARG A N 1
ATOM 797 C CA . ARG A 1 103 ? -14.641 -1.240 23.233 1.00 95.00 103 ARG A CA 1
ATOM 798 C C . ARG A 1 103 ? -15.381 -2.029 22.152 1.00 95.00 103 ARG A C 1
ATOM 800 O O . ARG A 1 103 ? -16.601 -1.932 22.075 1.00 95.00 103 ARG A O 1
ATOM 807 N N . PHE A 1 104 ? -14.674 -2.892 21.425 1.00 96.12 104 PHE A N 1
ATOM 808 C CA . PHE A 1 104 ? -15.268 -3.750 20.401 1.00 96.12 104 PHE A CA 1
ATOM 809 C C . PHE A 1 104 ? -16.393 -4.638 20.962 1.00 96.12 104 PHE A C 1
ATOM 811 O O . PHE A 1 104 ? -17.468 -4.756 20.374 1.00 96.12 104 PHE A O 1
ATOM 818 N N . ILE A 1 105 ? -16.182 -5.250 22.133 1.00 94.94 105 ILE A N 1
ATOM 819 C CA . ILE A 1 105 ? -17.210 -6.074 22.785 1.00 94.94 105 ILE A CA 1
ATOM 820 C C . ILE A 1 105 ? -18.422 -5.220 23.175 1.00 94.94 105 ILE A C 1
ATOM 822 O O . ILE A 1 105 ? -19.556 -5.655 22.960 1.00 94.94 105 ILE A O 1
ATOM 826 N N . GLY A 1 106 ? -18.194 -4.028 23.729 1.00 94.81 106 GLY A N 1
ATOM 827 C CA . GLY A 1 106 ? -19.252 -3.088 24.086 1.00 94.81 106 GLY A CA 1
ATOM 828 C C . GLY A 1 106 ? -20.082 -2.673 22.874 1.00 94.81 106 GLY A C 1
ATOM 829 O O . GLY A 1 106 ? -21.306 -2.755 22.911 1.00 94.81 106 GLY A O 1
ATOM 830 N N . GLU A 1 107 ? -19.438 -2.310 21.770 1.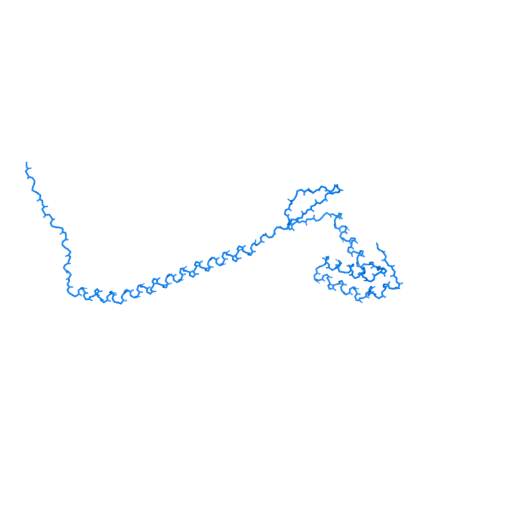00 95.31 107 GLU A N 1
ATOM 831 C CA . GLU A 1 107 ? -20.101 -1.894 20.531 1.00 95.31 107 GLU A CA 1
ATOM 832 C C . GLU A 1 107 ? -20.958 -3.011 19.912 1.00 95.31 107 GLU A C 1
ATOM 834 O O . GLU A 1 107 ? -22.102 -2.771 19.530 1.00 95.31 107 GLU A O 1
ATOM 839 N N . VAL A 1 108 ? -20.457 -4.251 19.882 1.00 94.81 108 VAL A N 1
ATOM 840 C CA . VAL A 1 108 ? -21.166 -5.390 19.269 1.00 94.81 108 VAL A CA 1
ATOM 841 C C . VAL A 1 108 ? -22.294 -5.942 20.151 1.00 94.81 108 VAL A C 1
ATOM 843 O O . VAL A 1 108 ? -23.269 -6.499 19.636 1.00 94.81 108 VAL A O 1
ATOM 846 N N . ARG A 1 109 ? -22.170 -5.854 21.483 1.00 93.25 109 ARG A N 1
ATOM 847 C CA . ARG A 1 109 ? -23.104 -6.502 22.426 1.00 93.25 109 ARG A CA 1
ATOM 848 C C . ARG A 1 109 ? -24.049 -5.548 23.151 1.00 93.25 109 ARG A C 1
ATOM 850 O O . ARG A 1 109 ? -25.012 -6.027 23.752 1.00 93.25 109 ARG A O 1
ATOM 857 N N . SER A 1 110 ? -23.804 -4.243 23.110 1.00 92.62 110 SER A N 1
ATOM 858 C CA . SER A 1 110 ? -24.735 -3.262 23.668 1.00 92.62 110 SER A CA 1
ATOM 859 C C . SER A 1 110 ? -25.960 -3.083 22.772 1.00 92.62 110 SER A C 1
ATOM 861 O O . SER A 1 110 ? -25.887 -3.134 21.544 1.00 92.62 110 SER A O 1
ATOM 863 N N . ILE A 1 111 ? -27.109 -2.861 23.405 1.00 94.06 111 ILE A N 1
ATOM 864 C CA . ILE A 1 111 ? -28.349 -2.468 22.736 1.00 94.06 111 ILE A CA 1
ATOM 865 C C . ILE A 1 111 ? -28.785 -1.159 23.399 1.00 94.06 111 ILE A C 1
ATOM 867 O O . ILE A 1 111 ? -29.395 -1.200 24.473 1.00 94.06 111 ILE A O 1
ATOM 871 N N . PRO A 1 112 ? -28.408 0.001 22.830 1.00 92.19 112 PRO A N 1
ATOM 872 C CA . PRO A 1 112 ? -28.814 1.299 23.346 1.00 92.19 112 PRO A CA 1
ATOM 873 C C . PRO A 1 112 ? -30.290 1.567 23.035 1.00 92.19 112 PRO A C 1
ATOM 875 O O . PRO A 1 112 ? -30.884 0.941 22.162 1.00 92.19 112 PRO A O 1
ATOM 878 N N . ALA A 1 113 ? -30.868 2.542 23.737 1.00 91.38 113 ALA A N 1
ATOM 879 C CA . ALA A 1 113 ? -32.243 2.985 23.506 1.00 91.38 113 ALA A CA 1
ATOM 880 C C . ALA A 1 113 ? -32.430 3.710 22.159 1.00 91.38 113 ALA A C 1
ATOM 882 O O . ALA A 1 113 ? -33.538 3.758 21.637 1.00 91.38 113 ALA A O 1
ATOM 883 N N . ASP A 1 114 ? -31.360 4.302 21.620 1.00 92.12 114 ASP A N 1
ATOM 884 C CA . ASP A 1 114 ? -31.391 5.060 20.370 1.00 92.12 114 ASP A CA 1
ATOM 885 C C . ASP A 1 114 ? -30.852 4.204 19.204 1.00 92.12 114 ASP A C 1
ATOM 887 O O . ASP A 1 114 ? -29.687 3.780 19.239 1.00 92.12 114 ASP A O 1
ATOM 891 N N . PRO A 1 115 ? -31.646 3.969 18.141 1.00 91.50 115 PRO A N 1
ATOM 892 C CA . PRO A 1 115 ? -31.197 3.216 16.972 1.00 91.50 115 PRO A CA 1
ATOM 893 C C . PRO A 1 115 ? -30.039 3.888 16.214 1.00 91.50 115 PRO A C 1
ATOM 895 O O . PRO A 1 115 ? -29.295 3.199 15.511 1.00 91.50 115 PRO A O 1
ATOM 898 N N . VAL A 1 116 ? -29.857 5.208 16.338 1.00 93.44 116 VAL A N 1
ATOM 899 C CA . VAL A 1 116 ? -28.717 5.927 15.748 1.00 93.44 116 VAL A CA 1
ATOM 900 C C . VAL A 1 116 ? -27.422 5.522 16.443 1.00 93.44 116 VAL A C 1
ATOM 902 O O . VAL A 1 116 ? -26.446 5.206 15.762 1.00 93.44 116 VAL A O 1
ATOM 905 N N . VAL A 1 117 ? -27.433 5.444 17.776 1.00 93.88 117 VAL A N 1
ATOM 906 C CA . VAL A 1 117 ? -26.280 4.991 18.567 1.00 93.88 117 VAL A CA 1
ATOM 907 C C . VAL A 1 117 ? -25.978 3.526 18.270 1.00 93.88 117 VAL A C 1
ATOM 909 O O . VAL A 1 117 ? -24.821 3.178 18.064 1.00 93.88 117 VAL A O 1
ATOM 912 N N . LEU A 1 118 ? -27.003 2.670 18.150 1.00 94.56 118 LEU A N 1
ATOM 913 C CA . LEU A 1 118 ? -26.784 1.275 17.754 1.00 94.56 118 LEU A CA 1
ATOM 914 C C . LEU A 1 118 ? -26.092 1.199 16.387 1.00 94.56 118 LEU A C 1
ATOM 916 O O . LEU A 1 118 ? -25.114 0.478 16.231 1.00 94.56 118 LEU A O 1
ATOM 920 N N . ARG A 1 119 ? -26.559 1.964 15.394 1.00 94.44 119 ARG A N 1
ATOM 921 C CA . ARG A 1 119 ? -25.908 2.000 14.078 1.00 94.44 119 ARG A CA 1
ATOM 922 C C . ARG A 1 119 ? -24.457 2.466 14.182 1.00 94.44 119 ARG A C 1
ATOM 924 O O . ARG A 1 119 ? -23.603 1.870 13.536 1.00 94.44 119 ARG A O 1
ATOM 931 N N . GLN A 1 120 ? -24.191 3.512 14.961 1.00 95.56 120 GLN A N 1
ATOM 932 C CA . GLN A 1 120 ? -22.840 4.032 15.146 1.00 95.56 120 GLN A CA 1
ATOM 933 C C . GLN A 1 120 ? -21.916 2.984 15.770 1.00 95.56 120 GLN A C 1
ATOM 935 O O . GLN A 1 120 ? -20.849 2.740 15.221 1.00 95.56 120 GLN A O 1
ATOM 940 N N . ASN A 1 121 ? -22.362 2.299 16.825 1.00 95.06 121 ASN A N 1
ATOM 941 C CA . ASN A 1 121 ? -21.606 1.213 17.450 1.00 95.06 121 ASN A CA 1
ATOM 942 C C . ASN A 1 121 ? -21.244 0.123 16.432 1.00 95.06 121 ASN A C 1
ATOM 944 O O . ASN A 1 121 ? -20.116 -0.349 16.397 1.00 95.06 121 ASN A O 1
ATOM 948 N N . TRP A 1 122 ? -22.180 -0.256 15.560 1.00 95.00 122 TRP A N 1
ATOM 949 C CA . TRP A 1 122 ? -21.907 -1.251 14.523 1.00 95.00 122 TRP A CA 1
ATOM 950 C C . TRP A 1 122 ? -20.930 -0.759 13.455 1.00 95.00 122 TRP A C 1
ATOM 952 O O . TRP A 1 122 ? -20.119 -1.550 12.986 1.00 95.00 122 TRP A O 1
ATOM 962 N N . LEU A 1 123 ? -20.986 0.520 13.071 1.00 95.12 123 LEU A N 1
ATOM 963 C CA . LEU A 1 123 ? -20.009 1.107 12.151 1.00 95.12 123 LEU A CA 1
ATOM 964 C C . LEU A 1 123 ? -18.605 1.137 12.773 1.00 95.12 123 LEU A C 1
ATOM 966 O O . LEU A 1 123 ? -17.671 0.679 12.126 1.00 95.12 123 LEU A O 1
ATOM 970 N N . GLU A 1 124 ? -18.482 1.564 14.035 1.00 95.00 124 GLU A N 1
ATOM 971 C CA . GLU A 1 124 ? -17.215 1.525 14.787 1.00 95.00 124 GLU A CA 1
ATOM 972 C C . GLU A 1 124 ? -16.691 0.077 14.898 1.00 95.00 124 GLU A C 1
ATOM 974 O O . GLU A 1 124 ? -15.523 -0.188 14.615 1.00 95.00 124 GLU A O 1
ATOM 979 N N . ALA A 1 125 ? -17.569 -0.900 15.152 1.00 95.12 125 ALA A N 1
ATOM 980 C CA . ALA A 1 125 ? -17.200 -2.314 15.185 1.00 95.12 125 ALA A CA 1
ATOM 981 C C . ALA A 1 125 ? -16.643 -2.833 13.843 1.00 95.12 125 ALA A C 1
ATOM 983 O O . ALA A 1 125 ? -15.744 -3.681 13.842 1.00 95.12 125 ALA A O 1
ATOM 984 N N . TYR A 1 126 ? -17.150 -2.341 12.704 1.00 95.25 126 TYR A N 1
ATOM 985 C CA . TYR A 1 126 ? -16.626 -2.703 11.382 1.00 95.25 126 TYR A CA 1
ATOM 986 C C . TYR A 1 126 ? -15.226 -2.136 11.123 1.00 95.25 126 TYR A C 1
ATOM 988 O O . TYR A 1 126 ? -14.440 -2.796 10.445 1.00 95.25 126 TYR A O 1
ATOM 996 N N . ASP A 1 127 ? -14.882 -0.987 11.707 1.00 93.69 127 ASP A N 1
ATOM 997 C CA . ASP A 1 127 ? -13.557 -0.375 11.553 1.00 93.69 127 ASP A CA 1
ATOM 998 C C . ASP A 1 127 ? -12.446 -1.192 12.244 1.00 93.69 127 ASP A C 1
ATOM 1000 O O . ASP A 1 127 ? -11.275 -1.113 11.864 1.00 93.69 127 ASP A O 1
ATOM 1004 N N . TYR A 1 128 ? -12.794 -2.024 13.234 1.00 92.06 128 TYR A N 1
ATOM 1005 C CA . TYR A 1 128 ? -11.843 -2.880 13.954 1.00 92.06 128 TYR A CA 1
ATOM 1006 C C . TYR A 1 128 ? -11.540 -4.219 13.265 1.00 92.06 128 TYR A C 1
ATOM 1008 O O . TYR A 1 128 ? -10.622 -4.930 13.688 1.00 92.06 128 TYR A O 1
ATOM 1016 N N . VAL A 1 129 ? -12.301 -4.611 12.238 1.00 94.31 129 VAL A N 1
ATOM 1017 C CA . VAL A 1 129 ? -12.218 -5.953 11.642 1.00 94.31 129 VAL A CA 1
ATOM 1018 C C . VAL A 1 129 ? -11.748 -5.925 10.190 1.00 94.31 129 VAL A C 1
ATOM 1020 O O . VAL A 1 129 ? -11.978 -4.989 9.438 1.00 94.31 129 VAL A O 1
ATOM 1023 N N . THR A 1 130 ? -11.092 -7.006 9.769 1.00 94.81 130 THR A N 1
ATOM 1024 C CA . THR A 1 130 ? -10.775 -7.230 8.347 1.00 94.81 130 THR A CA 1
ATOM 1025 C C . THR A 1 130 ? -12.025 -7.634 7.566 1.00 94.81 130 THR A C 1
ATOM 1027 O O . THR A 1 130 ? -13.003 -8.081 8.164 1.00 94.81 130 THR A O 1
ATOM 1030 N N . ASP A 1 131 ? -11.963 -7.625 6.231 1.00 93.19 131 ASP A N 1
ATOM 1031 C CA . ASP A 1 131 ? -13.062 -8.079 5.361 1.00 93.19 131 ASP A CA 1
ATOM 1032 C C . ASP A 1 131 ? -13.612 -9.462 5.753 1.00 93.19 131 ASP A C 1
ATOM 1034 O O . ASP A 1 131 ? -14.821 -9.686 5.779 1.00 93.19 131 ASP A O 1
ATOM 1038 N N . LYS A 1 132 ? -12.729 -10.399 6.129 1.00 94.25 132 LYS A N 1
ATOM 1039 C CA . LYS A 1 132 ? -13.133 -11.732 6.609 1.00 94.25 132 LYS A CA 1
ATOM 1040 C C . LYS A 1 132 ? -13.857 -11.664 7.955 1.00 94.25 132 LYS A C 1
ATOM 1042 O O . LYS A 1 132 ? -14.811 -12.406 8.168 1.00 94.25 132 LYS A O 1
ATOM 1047 N N . GLY A 1 133 ? -13.408 -10.793 8.857 1.00 93.44 133 GLY A N 1
ATOM 1048 C CA . GLY A 1 133 ? -14.061 -10.565 10.146 1.00 93.44 133 GLY A CA 1
ATOM 1049 C C . GLY A 1 133 ? -15.428 -9.899 9.992 1.00 93.44 133 GLY A C 1
ATOM 1050 O O . GLY A 1 133 ? -16.375 -10.298 10.665 1.00 93.44 133 GLY A O 1
ATOM 1051 N N . ALA A 1 134 ? -15.564 -8.969 9.044 1.00 94.12 134 ALA A N 1
ATOM 1052 C CA . ALA A 1 134 ? -16.834 -8.327 8.724 1.00 94.12 134 ALA A CA 1
ATOM 1053 C C . ALA A 1 134 ? -17.892 -9.339 8.254 1.00 94.12 134 ALA A C 1
ATOM 1055 O O . ALA A 1 134 ? -19.061 -9.199 8.602 1.00 94.12 134 ALA A O 1
ATOM 1056 N N . LEU A 1 135 ? -17.511 -10.390 7.515 1.00 95.38 135 LEU A N 1
ATOM 1057 C CA . LEU A 1 135 ? -18.438 -11.471 7.142 1.00 95.38 135 LEU A CA 1
ATOM 1058 C C . LEU A 1 135 ? -18.992 -12.200 8.374 1.00 95.38 135 LEU A C 1
ATOM 1060 O O . LEU A 1 135 ? -20.203 -12.357 8.502 1.00 95.38 135 LEU A O 1
ATOM 1064 N N . VAL A 1 136 ? -18.120 -12.568 9.317 1.00 95.00 136 VAL A N 1
ATOM 1065 C CA . VAL A 1 136 ? -18.527 -13.229 10.570 1.00 95.00 136 VAL A CA 1
ATOM 1066 C C . VAL A 1 136 ? -19.421 -12.314 11.409 1.00 95.00 136 VAL A C 1
ATOM 1068 O O . VAL A 1 136 ? -20.425 -12.759 11.967 1.00 95.00 136 VAL A O 1
ATOM 1071 N N . LEU A 1 137 ? -19.081 -11.026 11.481 1.00 94.62 137 LEU A N 1
ATOM 1072 C CA . LEU A 1 137 ? -19.853 -10.035 12.223 1.00 94.62 137 LEU A CA 1
ATOM 1073 C C . LEU A 1 137 ? -21.246 -9.818 11.603 1.00 94.62 137 LEU A C 1
ATOM 1075 O O . LEU A 1 137 ? -22.239 -9.757 12.328 1.00 94.62 137 LEU A O 1
ATOM 1079 N N . ASN A 1 138 ? -21.343 -9.799 10.272 1.00 93.88 138 ASN A N 1
ATOM 1080 C CA . ASN A 1 138 ? -22.616 -9.751 9.551 1.00 93.88 138 ASN A CA 1
ATOM 1081 C C . ASN A 1 138 ? -23.495 -10.978 9.839 1.00 93.88 138 ASN A C 1
ATOM 1083 O O . ASN A 1 138 ? -24.693 -10.833 10.088 1.00 93.88 138 ASN A O 1
ATOM 1087 N N . ASP A 1 139 ? -22.919 -12.181 9.837 1.00 94.62 139 ASP A N 1
ATOM 1088 C CA . ASP A 1 139 ? -23.654 -13.413 10.150 1.00 94.62 139 ASP A CA 1
ATOM 1089 C C . ASP A 1 139 ? -24.154 -13.423 11.603 1.00 94.62 139 ASP A C 1
ATOM 1091 O O . ASP A 1 139 ? -25.297 -13.810 11.882 1.00 94.62 139 ASP A O 1
ATOM 1095 N N . TYR A 1 140 ? -23.340 -12.913 12.533 1.00 92.56 140 TYR A N 1
ATOM 1096 C CA . TYR A 1 140 ? -23.749 -12.701 13.920 1.00 92.56 140 TYR A CA 1
ATOM 1097 C C . TYR A 1 140 ? -24.918 -11.707 14.029 1.00 92.56 140 TYR A C 1
ATOM 1099 O O . TYR A 1 140 ? -25.880 -11.978 14.756 1.00 92.56 140 TYR A O 1
ATOM 1107 N N . ALA A 1 141 ? -24.876 -10.596 13.284 1.00 92.31 141 ALA A N 1
ATOM 1108 C CA . ALA A 1 141 ? -25.941 -9.591 13.251 1.00 92.31 141 ALA A CA 1
ATOM 1109 C C . ALA A 1 141 ? -27.255 -10.167 12.719 1.00 92.31 141 ALA A C 1
ATOM 1111 O O . ALA A 1 141 ? -28.306 -9.937 13.306 1.00 92.31 141 ALA A O 1
ATOM 1112 N N . ARG A 1 142 ? -27.197 -10.957 11.640 1.00 91.56 142 ARG A N 1
ATOM 1113 C CA . ARG A 1 142 ? -28.376 -11.606 11.045 1.00 91.56 142 ARG A CA 1
ATOM 1114 C C . ARG A 1 142 ? -29.036 -12.593 11.999 1.00 91.56 142 ARG A C 1
ATOM 1116 O O . ARG A 1 142 ? -30.256 -12.675 12.039 1.00 91.56 142 ARG A O 1
ATOM 1123 N N . THR A 1 143 ? -28.231 -13.336 12.754 1.00 92.12 143 THR A N 1
ATOM 1124 C CA . THR A 1 143 ? -28.735 -14.359 13.679 1.00 92.12 143 THR A CA 1
A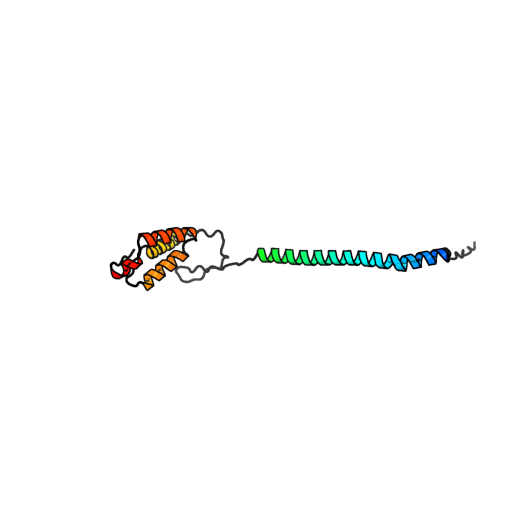TOM 1125 C C . T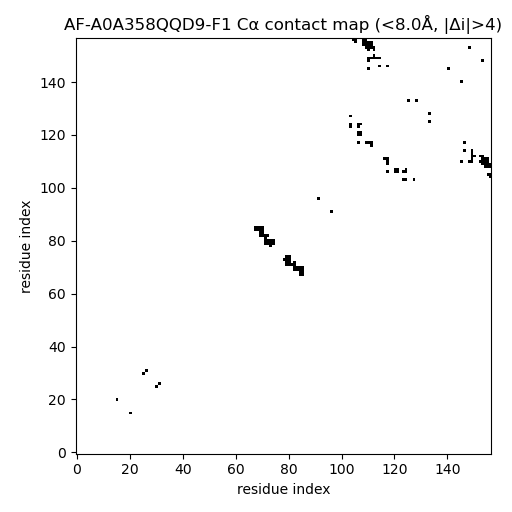HR A 1 143 ? -29.355 -13.740 14.931 1.00 92.12 143 THR A C 1
ATOM 1127 O O . THR A 1 143 ? -30.381 -14.212 15.413 1.00 92.12 143 THR A O 1
ATOM 1130 N N . ASN A 1 144 ? -28.736 -12.689 15.479 1.00 88.81 144 ASN A N 1
ATOM 1131 C CA . ASN A 1 144 ? -29.176 -12.083 16.739 1.00 88.81 144 ASN A CA 1
ATOM 1132 C C . ASN A 1 144 ? -30.132 -10.902 16.569 1.00 88.81 144 ASN A C 1
ATOM 1134 O O . ASN A 1 144 ? -30.811 -10.563 17.542 1.00 88.81 144 ASN A O 1
ATOM 1138 N N . ASP A 1 145 ? -30.135 -10.285 15.387 1.00 89.06 145 ASP A N 1
ATOM 1139 C CA . ASP A 1 145 ? -30.928 -9.127 14.975 1.00 89.06 145 ASP A CA 1
ATOM 1140 C C . ASP A 1 145 ? -31.055 -8.049 16.070 1.00 89.06 145 ASP A C 1
ATOM 1142 O O . ASP A 1 145 ? -32.097 -7.903 16.713 1.00 89.06 145 ASP A O 1
ATOM 1146 N N . PRO A 1 146 ? -29.973 -7.301 16.353 1.00 87.81 146 PRO A N 1
ATOM 1147 C CA . PRO A 1 146 ? -29.974 -6.298 17.417 1.00 87.81 146 PRO A CA 1
ATOM 1148 C C . PRO A 1 146 ? -30.915 -5.119 17.122 1.00 87.81 146 PRO A C 1
ATOM 1150 O O . PRO A 1 146 ? -31.459 -4.528 18.053 1.00 87.81 146 PRO A O 1
ATOM 1153 N N . PHE A 1 147 ? -31.159 -4.796 15.847 1.00 87.81 147 PHE A N 1
ATOM 1154 C CA . PHE A 1 147 ? -31.993 -3.657 15.454 1.00 87.81 147 PHE A CA 1
ATOM 1155 C C . PHE A 1 147 ? -33.475 -3.871 15.775 1.00 87.81 147 PHE A C 1
ATOM 1157 O O . PHE A 1 147 ? -34.163 -2.911 16.110 1.00 87.81 147 PHE A O 1
ATOM 1164 N N . SER A 1 148 ? -33.968 -5.114 15.772 1.00 89.56 148 SER A N 1
ATOM 1165 C CA . SER A 1 148 ? -35.350 -5.409 16.183 1.00 89.56 148 SER A CA 1
ATOM 1166 C C . SER A 1 148 ? -35.580 -5.405 17.700 1.00 89.56 148 SER A C 1
ATOM 1168 O O . SER A 1 148 ? -36.723 -5.567 18.153 1.00 89.56 148 SER A O 1
ATOM 1170 N N . LYS A 1 149 ? -34.512 -5.228 18.492 1.00 87.25 149 LYS A N 1
ATOM 1171 C CA . LYS A 1 149 ? -34.540 -5.242 19.964 1.00 87.25 149 LYS A CA 1
ATOM 1172 C C . LYS A 1 149 ? -34.469 -3.857 20.607 1.00 87.25 149 LYS A C 1
ATOM 1174 O O . LYS A 1 149 ? -34.791 -3.764 21.788 1.00 87.25 149 LYS A O 1
ATOM 1179 N N . VAL A 1 150 ? -34.114 -2.811 19.854 1.00 86.25 150 VAL A N 1
ATOM 1180 C CA . VAL A 1 150 ? -33.924 -1.431 20.354 1.00 86.25 150 VAL A CA 1
ATOM 1181 C C . VAL A 1 150 ? -35.138 -0.923 21.141 1.00 86.25 150 VAL A C 1
ATOM 1183 O O . VAL A 1 150 ? -34.986 -0.423 22.251 1.00 86.25 150 VAL A O 1
ATOM 1186 N N . ASP A 1 151 ? -36.350 -1.162 20.636 1.00 83.56 151 ASP A N 1
ATOM 1187 C CA . ASP A 1 151 ? -37.590 -0.703 21.285 1.00 83.56 151 ASP A CA 1
ATOM 1188 C C . ASP A 1 151 ? -38.084 -1.629 22.411 1.00 83.56 151 ASP A C 1
ATOM 1190 O O . ASP A 1 151 ? -39.076 -1.340 23.078 1.00 83.56 151 ASP A O 1
ATOM 1194 N N . LYS A 1 152 ? -37.437 -2.784 22.604 1.00 88.25 152 LYS A N 1
ATOM 1195 C CA . LYS A 1 152 ? -37.916 -3.847 23.503 1.00 88.25 152 LYS A CA 1
ATOM 1196 C C . LYS A 1 152 ? -37.051 -3.993 24.742 1.00 88.25 152 LYS A C 1
ATOM 1198 O O . LYS A 1 152 ? -37.569 -4.249 25.825 1.00 88.25 152 LYS A O 1
ATOM 1203 N N . THR A 1 153 ? -35.736 -3.889 24.581 1.00 88.88 153 THR A N 1
ATOM 1204 C CA . THR A 1 153 ? -34.768 -4.205 25.630 1.00 88.88 153 THR A CA 1
ATOM 1205 C C . THR A 1 153 ? -33.522 -3.359 25.473 1.00 88.88 153 THR A C 1
ATOM 1207 O O . THR A 1 153 ? -32.985 -3.256 24.374 1.00 88.88 153 THR A O 1
ATOM 1210 N N . GLN A 1 154 ? -33.019 -2.843 26.590 1.00 90.12 154 GLN A N 1
ATOM 1211 C CA . GLN A 1 154 ? -31.739 -2.148 26.647 1.00 90.12 154 GLN A CA 1
ATOM 1212 C C . GLN A 1 154 ? -30.705 -3.056 27.308 1.00 90.12 154 GLN A C 1
ATOM 1214 O O . GLN A 1 154 ? -30.984 -3.669 28.340 1.00 90.12 154 GLN A O 1
ATOM 1219 N N . VAL A 1 155 ? -29.521 -3.154 26.708 1.00 89.69 155 VAL A N 1
ATOM 1220 C CA . VAL A 1 155 ? -28.419 -3.986 27.206 1.00 89.69 155 VAL A CA 1
ATOM 1221 C C . VAL A 1 155 ? -27.159 -3.134 27.276 1.00 89.69 155 VAL A C 1
ATOM 1223 O O . VAL A 1 155 ? -26.716 -2.603 26.259 1.00 89.69 155 VAL A O 1
ATOM 1226 N N . SER A 1 156 ? -26.581 -3.027 28.472 1.00 88.62 156 SER A N 1
ATOM 1227 C CA . SER A 1 156 ? -25.270 -2.414 28.709 1.00 88.62 156 SER A CA 1
ATOM 1228 C C . SER A 1 156 ? -24.268 -3.500 29.084 1.00 88.62 156 SER A C 1
ATOM 1230 O O . SER A 1 156 ? -24.628 -4.449 29.784 1.00 88.62 156 SER A O 1
ATOM 1232 N N . VAL A 1 157 ? -23.030 -3.346 28.617 1.00 86.62 157 VAL A N 1
ATOM 1233 C CA . VAL A 1 157 ? -21.895 -4.247 28.873 1.00 86.62 157 VAL A CA 1
ATOM 1234 C C . VAL A 1 157 ? -20.833 -3.512 29.670 1.00 86.62 157 VAL A C 1
ATOM 1236 O O . VAL A 1 157 ? -20.688 -2.293 29.431 1.00 86.62 157 VAL A O 1
#

Radius of gyration: 42.25 Å; Cα contacts (8 Å, |Δi|>4): 76; chains: 1; bounding box: 122×36×94 Å

Foldseek 3Di:
DDDDDDPPPPDDPDDDDPVNVVVVVVCVVPVVVVVVVVVVVVVVVVVVCVVVVVVVVVVVVVVVDPPFDWDFDQPPVRDTDDIDTPDPPDDDDPVVVVVVVVLLCQLLPWQELDVVSNVVSVVVNVVPDDPVVVVVSVVVCVVVVSSVCNNPDGDGD

Sequence (157 aa):
MFRRPTVRYGATPDSETPYQRAGQVWDDRIGSARVQAKNWRLAFFGMLALSGGLSAGLVWQSARGTITPWVVQVDRLGQAQAVAPAVADYRPSDPQIAWHLARFIGEVRSIPADPVVLRQNWLEAYDYVTDKGALVLNDYARTNDPFSKVDKTQVSV

Secondary structure (DSSP, 8-state):
-PPPP------PPPP--HHHHHHHHHIIIIIHHHHHHHHHHHHHHHHHHHHHHHHHHHHHHHHT-----EEEEEPTT--EEEEEE--TT----HHHHHHHHHHHHHHHH-B-S-HHHHHHHHHHHHHTS-HHHHHHHHHHHHHH-GGGGTTT--B--

Solvent-accessible surface area (backbone atoms only — not comparable to full-atom values): 9528 Å² total; per-residue (Å²): 136,91,81,80,86,80,83,72,76,70,88,74,75,80,80,83,45,75,68,60,54,53,52,49,57,49,44,58,65,54,46,49,57,52,51,50,54,52,50,50,52,51,51,51,53,50,51,51,50,52,50,51,50,51,52,51,51,49,51,55,56,58,74,61,61,80,80,75,56,78,54,79,54,66,45,101,84,70,51,78,51,86,79,47,70,64,56,92,79,69,74,80,50,70,72,57,52,52,50,53,52,53,48,43,50,35,32,71,66,35,30,45,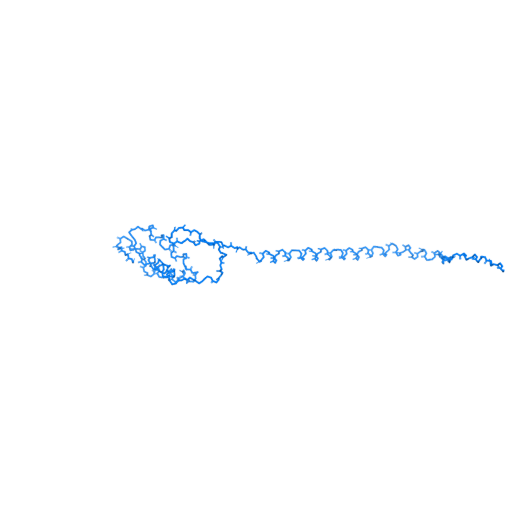78,45,69,67,59,41,51,49,28,47,53,57,41,50,75,78,44,52,77,73,47,44,53,56,51,50,53,52,42,68,73,65,41,63,82,83,32,29,93,76,49,75,40,85,115

pLDDT: mean 83.25, std 14.71, range [43.91, 98.25]